Protein AF-A0A947BZF2-F1 (afdb_monomer)

pLDDT: mean 77.47, std 19.03, range [37.84, 98.25]

Foldseek 3Di:
DDDDDDDDDDDDDDPDDDPPPPPPDDPDPPPDPDPPPPDPPDDPPDDDDPDPVPPDPDDDQDADDALVRVQVLLCVQQVDGCSVLSVVQDDHQDQDPNDSGPRVRRDDDPSNVVSVVVVVVVSVVPGPPQVSLCVQQVDRDPDPVSVVSNCQRCVVVSPVDRDDDD

Mean predicted aligned error: 15.21 Å

Structure (mmCIF, N/CA/C/O backbone):
data_AF-A0A947BZF2-F1
#
_entry.id   AF-A0A947BZF2-F1
#
loop_
_atom_site.group_PDB
_atom_site.id
_atom_site.type_symbol
_atom_site.label_atom_id
_atom_site.label_alt_id
_atom_site.label_comp_id
_atom_site.label_asym_id
_atom_site.label_entity_id
_atom_site.label_seq_id
_atom_site.pdbx_PDB_ins_code
_atom_site.Cartn_x
_atom_site.Cartn_y
_atom_site.Cartn_z
_atom_site.occupancy
_atom_site.B_iso_or_equiv
_atom_site.auth_seq_id
_atom_site.auth_comp_id
_atom_site.auth_asym_id
_atom_site.auth_atom_id
_atom_site.pdbx_PDB_model_num
ATOM 1 N N . MET A 1 1 ? 7.090 80.030 -19.854 1.00 37.84 1 MET A N 1
ATOM 2 C CA . MET A 1 1 ? 7.698 80.958 -18.878 1.00 37.84 1 MET A CA 1
ATOM 3 C C . MET A 1 1 ? 7.157 80.560 -17.510 1.00 37.84 1 MET A C 1
ATOM 5 O O . MET A 1 1 ? 5.943 80.552 -17.375 1.00 37.84 1 MET A O 1
ATOM 9 N N . LEU A 1 2 ? 8.058 80.212 -16.578 1.00 39.78 2 LEU A N 1
ATOM 10 C CA . LEU A 1 2 ? 7.864 79.978 -15.130 1.00 39.78 2 LEU A CA 1
ATOM 11 C C . LEU A 1 2 ? 7.363 78.584 -14.663 1.00 39.78 2 LEU A C 1
ATOM 13 O O . LEU A 1 2 ? 6.172 78.356 -14.491 1.00 39.78 2 LEU A O 1
ATOM 17 N N . GLU A 1 3 ? 8.314 77.692 -14.349 1.00 44.34 3 GLU A N 1
ATOM 18 C CA . GLU A 1 3 ? 8.317 76.929 -13.073 1.00 44.34 3 GLU A CA 1
ATOM 19 C C . GLU A 1 3 ? 8.616 77.920 -11.899 1.00 44.34 3 GLU A C 1
ATOM 21 O O . GLU A 1 3 ? 8.875 79.088 -12.220 1.00 44.34 3 GLU A O 1
ATOM 26 N N . PRO A 1 4 ? 8.709 77.578 -10.580 1.00 60.75 4 PRO A N 1
ATOM 27 C CA . PRO A 1 4 ? 8.728 76.270 -9.882 1.00 60.75 4 PRO A CA 1
ATOM 28 C C . PRO A 1 4 ? 8.025 76.268 -8.478 1.00 60.75 4 PRO A C 1
ATOM 30 O O . PRO A 1 4 ? 7.297 77.196 -8.132 1.00 60.75 4 PRO A O 1
ATOM 33 N N . ARG A 1 5 ? 8.411 75.295 -7.617 1.00 46.69 5 ARG A N 1
ATOM 34 C CA . ARG A 1 5 ? 8.265 75.168 -6.131 1.00 46.69 5 ARG A CA 1
ATOM 35 C C . ARG A 1 5 ? 7.015 74.370 -5.709 1.00 46.69 5 ARG A C 1
ATOM 37 O O . ARG A 1 5 ? 5.946 74.606 -6.233 1.00 46.69 5 ARG A O 1
ATOM 44 N N . TYR A 1 6 ? 7.025 73.419 -4.771 1.00 55.72 6 TYR A N 1
ATOM 45 C CA . TYR A 1 6 ? 7.808 73.217 -3.544 1.00 55.72 6 TYR A CA 1
ATOM 46 C C . TYR A 1 6 ? 7.486 71.779 -3.042 1.00 55.72 6 TYR A C 1
ATOM 48 O O . TYR A 1 6 ? 6.326 71.396 -3.030 1.00 55.72 6 TYR A O 1
ATOM 56 N N . ARG A 1 7 ? 8.473 70.894 -2.855 1.00 41.34 7 ARG A N 1
ATOM 57 C CA . ARG A 1 7 ? 9.038 70.462 -1.554 1.00 41.34 7 ARG A CA 1
ATOM 58 C C . ARG A 1 7 ? 8.109 69.593 -0.667 1.00 41.34 7 ARG A C 1
ATOM 60 O O . ARG A 1 7 ? 7.085 70.051 -0.190 1.00 41.34 7 ARG A O 1
ATOM 67 N N . GLN A 1 8 ? 8.636 68.406 -0.339 1.00 49.81 8 GLN A N 1
ATOM 68 C CA . GLN A 1 8 ? 8.437 67.627 0.897 1.00 49.81 8 GLN A CA 1
ATOM 69 C C . GLN A 1 8 ? 7.051 67.041 1.207 1.00 49.81 8 GLN A C 1
ATOM 71 O O . GLN A 1 8 ? 6.258 67.656 1.906 1.00 49.81 8 GLN A O 1
ATOM 76 N N . ILE A 1 9 ? 6.883 65.750 0.900 1.00 56.34 9 ILE A N 1
ATOM 77 C CA . ILE A 1 9 ? 6.277 64.798 1.842 1.00 56.34 9 ILE A CA 1
ATOM 78 C C . ILE A 1 9 ? 7.160 63.549 1.836 1.00 56.34 9 ILE A C 1
ATOM 80 O O . ILE A 1 9 ? 7.185 62.787 0.874 1.00 56.34 9 ILE A O 1
ATOM 84 N N . GLY A 1 10 ? 7.954 63.393 2.894 1.00 41.97 10 GLY A N 1
ATOM 85 C CA . GLY A 1 10 ? 8.583 62.123 3.216 1.00 41.97 10 GLY A CA 1
ATOM 86 C C . GLY A 1 10 ? 7.558 61.227 3.897 1.00 41.97 10 GLY A C 1
ATOM 87 O O . GLY A 1 10 ? 6.885 61.666 4.824 1.00 41.97 10 GLY A O 1
ATOM 88 N N . ALA A 1 11 ? 7.459 59.980 3.456 1.00 45.34 11 ALA A N 1
ATOM 89 C CA . ALA A 1 11 ? 6.808 58.921 4.211 1.00 45.34 11 ALA A CA 1
ATOM 90 C C . ALA A 1 11 ? 7.378 57.575 3.750 1.00 45.34 11 ALA A C 1
ATOM 92 O O . ALA A 1 11 ? 6.963 57.023 2.742 1.00 45.34 11 ALA A O 1
ATOM 93 N N . TRP A 1 12 ? 8.407 57.114 4.462 1.00 43.12 12 TRP A N 1
ATOM 94 C CA . TRP A 1 12 ? 8.499 55.749 4.979 1.00 43.12 12 TRP A CA 1
ATOM 95 C C . TRP A 1 12 ? 7.776 54.648 4.182 1.00 43.12 12 TRP A C 1
ATOM 97 O O . TRP A 1 12 ? 6.737 54.160 4.613 1.00 43.12 12 TRP A O 1
ATOM 107 N N . ILE A 1 13 ? 8.351 54.194 3.066 1.00 53.00 13 ILE A N 1
ATOM 108 C CA . ILE A 1 13 ? 7.999 52.895 2.465 1.00 53.00 13 ILE A CA 1
ATOM 109 C C . ILE A 1 13 ? 9.285 52.208 2.003 1.00 53.00 13 ILE A C 1
ATOM 111 O O . ILE A 1 13 ? 9.565 52.118 0.815 1.00 53.00 13 ILE A O 1
ATOM 115 N N . SER A 1 14 ? 10.086 51.736 2.958 1.00 50.41 14 SER A N 1
ATOM 116 C CA . SER A 1 14 ? 11.191 50.807 2.682 1.00 50.41 14 SER A CA 1
ATOM 117 C C . SER A 1 14 ? 11.396 49.866 3.867 1.00 50.41 14 SER A C 1
ATOM 119 O O . SER A 1 14 ? 12.445 49.882 4.498 1.00 50.41 14 SER A O 1
ATOM 121 N N . ALA A 1 15 ? 10.373 49.084 4.218 1.00 52.94 15 ALA A N 1
ATOM 122 C CA . ALA A 1 15 ? 10.514 47.969 5.158 1.00 52.94 15 ALA A CA 1
ATOM 123 C C . ALA A 1 15 ? 9.341 46.984 5.029 1.00 52.94 15 ALA A C 1
ATOM 125 O O . ALA A 1 15 ? 8.610 46.744 5.980 1.00 52.94 15 ALA A O 1
ATOM 126 N N . PHE A 1 16 ? 9.143 46.415 3.843 1.00 48.53 16 PHE A N 1
ATOM 127 C CA . PHE A 1 16 ? 8.432 45.141 3.712 1.00 48.53 16 PHE A CA 1
ATOM 128 C C . PHE A 1 16 ? 9.304 44.223 2.860 1.00 48.53 16 PHE A C 1
ATOM 130 O O . PHE A 1 16 ? 9.078 44.003 1.673 1.00 48.53 16 PHE A O 1
ATOM 137 N N . GLY A 1 17 ? 10.395 43.776 3.487 1.00 44.78 17 GLY A N 1
ATOM 138 C CA . GLY A 1 17 ? 11.200 42.672 2.991 1.00 44.78 17 GLY A CA 1
ATOM 139 C C . GLY A 1 17 ? 10.338 41.420 3.011 1.00 44.78 17 GLY A C 1
ATOM 140 O O . GLY A 1 17 ? 9.971 40.919 4.070 1.00 44.78 17 GLY A O 1
ATOM 141 N N . VAL A 1 18 ? 9.973 40.973 1.819 1.00 55.03 18 VAL A N 1
ATOM 142 C CA . VAL A 1 18 ? 9.272 39.725 1.550 1.00 55.03 18 VAL A CA 1
ATOM 143 C C . VAL A 1 18 ? 10.138 38.568 2.060 1.00 55.03 18 VAL A C 1
ATOM 145 O O . VAL A 1 18 ? 11.152 38.235 1.452 1.00 55.03 18 VAL A O 1
ATOM 148 N N . ILE A 1 19 ? 9.755 37.958 3.184 1.00 57.94 19 ILE A N 1
ATOM 149 C CA . ILE A 1 19 ? 10.318 36.678 3.626 1.00 57.94 19 ILE A CA 1
ATOM 150 C C . ILE A 1 19 ? 9.572 35.583 2.860 1.00 57.94 19 ILE A C 1
ATOM 152 O O . ILE A 1 19 ? 8.556 35.059 3.310 1.00 57.94 19 ILE A O 1
ATOM 156 N N . LEU A 1 20 ? 10.074 35.259 1.669 1.00 50.94 20 LEU A N 1
ATOM 157 C CA . LEU A 1 20 ? 9.798 33.987 1.006 1.00 50.94 20 LEU A CA 1
ATOM 158 C C . LEU A 1 20 ? 10.614 32.911 1.727 1.00 50.94 20 LEU A C 1
ATOM 160 O O . LEU A 1 20 ? 11.710 32.556 1.305 1.00 50.94 20 LEU A O 1
ATOM 164 N N . ALA A 1 21 ? 10.083 32.393 2.833 1.00 53.16 21 ALA A N 1
ATOM 165 C CA . ALA A 1 21 ? 10.501 31.095 3.345 1.00 53.16 21 ALA A CA 1
ATOM 166 C C . ALA A 1 21 ? 9.869 30.019 2.450 1.00 53.16 21 ALA A C 1
ATOM 168 O O . ALA A 1 21 ? 8.877 29.384 2.795 1.00 53.16 21 ALA A O 1
ATOM 169 N N . SER A 1 22 ? 10.402 29.874 1.238 1.00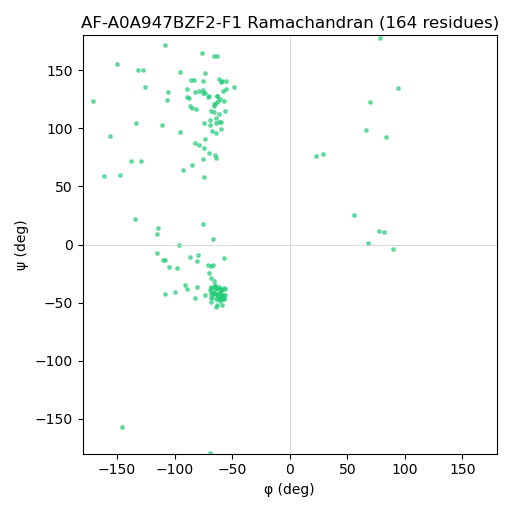 46.00 22 SER A N 1
ATOM 170 C CA . SER A 1 22 ? 10.151 28.707 0.405 1.00 46.00 22 SER A CA 1
ATOM 171 C C . SER A 1 22 ? 10.772 27.498 1.097 1.00 46.00 22 SER A C 1
ATOM 173 O O . SER A 1 22 ? 11.983 27.474 1.317 1.00 46.00 22 SER A O 1
ATOM 175 N N . CYS A 1 23 ? 9.963 26.489 1.416 1.00 55.72 23 CYS A N 1
ATOM 176 C CA . CYS A 1 23 ? 10.447 25.151 1.737 1.00 55.72 23 CYS A CA 1
ATOM 177 C C . CYS A 1 23 ? 11.107 24.549 0.487 1.00 55.72 23 CYS A C 1
ATOM 179 O O . CYS A 1 23 ? 10.512 23.737 -0.215 1.00 55.72 23 CYS A O 1
ATOM 181 N N . THR A 1 24 ? 12.330 24.965 0.166 1.00 58.38 24 THR A N 1
ATOM 182 C CA . THR A 1 24 ? 13.185 24.247 -0.776 1.00 58.38 24 THR A CA 1
ATOM 183 C C . THR A 1 24 ? 13.789 23.071 -0.019 1.00 58.38 24 THR A C 1
ATOM 185 O O . THR A 1 24 ? 14.864 23.179 0.568 1.00 58.38 24 THR A O 1
ATOM 188 N N . GLY A 1 25 ? 13.064 21.955 0.030 1.00 47.81 25 GLY A N 1
ATOM 189 C CA . GLY A 1 25 ? 13.655 20.676 0.405 1.00 47.81 25 GLY A CA 1
ATOM 190 C C . GLY A 1 25 ? 14.602 20.241 -0.710 1.00 47.81 25 GLY A C 1
ATOM 191 O O . GLY A 1 25 ? 14.152 19.890 -1.795 1.00 47.81 25 GLY A O 1
ATOM 192 N N . SER A 1 26 ? 15.908 20.313 -0.466 1.00 44.88 26 SER A N 1
ATOM 193 C CA . SER A 1 26 ? 16.913 19.710 -1.340 1.00 44.88 26 SER A CA 1
ATOM 194 C C . SER A 1 26 ? 17.008 18.224 -1.005 1.00 44.88 26 SER A C 1
ATOM 196 O O . SER A 1 26 ? 17.412 17.880 0.105 1.00 44.88 26 SER A O 1
ATOM 198 N N . ILE A 1 27 ? 16.673 17.339 -1.947 1.00 46.81 27 ILE A N 1
ATOM 199 C CA . ILE A 1 27 ? 17.115 15.938 -1.906 1.00 46.81 27 ILE A CA 1
ATOM 200 C C . ILE A 1 27 ? 18.506 15.914 -2.544 1.00 46.81 27 ILE A C 1
ATOM 202 O O . ILE A 1 27 ? 18.692 15.460 -3.666 1.00 46.81 27 ILE A O 1
ATOM 206 N N . SER A 1 28 ? 19.488 16.504 -1.869 1.00 41.75 28 SER A N 1
ATOM 207 C CA . SER A 1 28 ? 20.887 16.258 -2.203 1.00 41.75 28 SER A CA 1
ATOM 208 C C . SER A 1 28 ? 21.356 15.154 -1.272 1.00 41.75 28 SER A C 1
ATOM 210 O O . SER A 1 28 ? 21.698 15.423 -0.119 1.00 41.75 28 SER A O 1
ATOM 212 N N . GLY A 1 29 ? 21.331 13.911 -1.754 1.00 45.25 29 GLY A N 1
ATOM 213 C CA . GLY A 1 29 ? 22.176 12.877 -1.176 1.00 45.25 29 GLY A CA 1
ATOM 214 C C . GLY A 1 29 ? 23.604 13.399 -1.250 1.00 45.25 29 GLY A C 1
ATOM 215 O O . GLY A 1 29 ? 24.103 13.688 -2.334 1.00 45.25 29 GLY A O 1
ATOM 216 N N . SER A 1 30 ? 24.230 13.640 -0.102 1.00 47.28 30 SER A N 1
ATOM 217 C CA . SER A 1 30 ? 25.651 13.941 -0.079 1.00 47.28 30 SER A CA 1
ATOM 218 C C . SER A 1 30 ? 26.367 12.694 -0.580 1.00 47.28 30 SER A C 1
ATOM 220 O O . SER A 1 30 ? 26.470 11.712 0.156 1.00 47.28 30 SER A O 1
ATOM 222 N N . GLU A 1 31 ? 26.841 12.731 -1.822 1.00 50.78 31 GLU A N 1
ATOM 223 C CA . GLU A 1 31 ? 27.876 11.834 -2.329 1.00 50.78 31 GLU A CA 1
ATOM 224 C C . GLU A 1 31 ? 29.155 12.137 -1.538 1.00 50.78 31 GLU A C 1
ATOM 226 O O . GLU A 1 31 ? 30.069 12.828 -1.987 1.00 50.78 31 GLU A O 1
ATOM 231 N N . GLY A 1 32 ? 29.189 11.695 -0.281 1.00 46.19 32 GLY A N 1
ATOM 232 C CA . GLY A 1 32 ? 30.445 11.534 0.420 1.00 46.19 32 GLY A CA 1
ATOM 233 C C . GLY A 1 32 ? 31.272 10.526 -0.377 1.00 46.19 32 GLY A C 1
ATOM 234 O O . GLY A 1 32 ? 30.701 9.556 -0.885 1.00 46.19 32 GLY A O 1
ATOM 235 N N . PRO A 1 33 ? 32.589 10.726 -0.525 1.00 39.97 33 PRO A N 1
ATOM 236 C CA . PRO A 1 33 ? 33.432 9.715 -1.130 1.00 39.97 33 PRO A CA 1
ATOM 237 C C . PRO A 1 33 ? 33.336 8.480 -0.237 1.00 39.97 33 PRO A C 1
ATOM 239 O O . PRO A 1 33 ? 33.872 8.476 0.868 1.00 39.97 33 PRO A O 1
ATOM 242 N N . VAL A 1 34 ? 32.606 7.458 -0.681 1.00 50.00 34 VAL A N 1
ATOM 243 C CA . VAL A 1 34 ? 32.741 6.124 -0.109 1.00 50.00 34 VAL A CA 1
ATOM 244 C C . VAL A 1 34 ? 34.147 5.666 -0.479 1.00 50.00 34 VAL A C 1
ATOM 246 O O . VAL A 1 34 ? 34.433 5.526 -1.672 1.00 50.00 34 VAL A O 1
ATOM 249 N N . PRO A 1 35 ? 35.060 5.481 0.491 1.00 45.47 35 PRO A N 1
ATOM 250 C CA . PRO A 1 35 ? 36.281 4.756 0.217 1.00 45.47 35 PRO A CA 1
ATOM 251 C C . PRO A 1 35 ? 35.815 3.363 -0.195 1.00 45.47 35 PRO A C 1
ATOM 253 O O . PRO A 1 35 ? 35.198 2.648 0.597 1.00 45.47 35 PRO A O 1
ATOM 256 N N . TYR A 1 36 ? 36.025 3.010 -1.459 1.00 51.25 36 TYR A N 1
ATOM 257 C CA . TYR A 1 36 ? 35.991 1.616 -1.870 1.00 51.25 36 TYR A CA 1
ATOM 258 C C . TYR A 1 36 ? 37.247 1.003 -1.245 1.00 51.25 36 TYR A C 1
ATOM 260 O O . TYR A 1 36 ? 38.295 0.959 -1.879 1.00 51.25 36 TYR A O 1
ATOM 268 N N . ASP A 1 37 ? 37.179 0.698 0.054 1.00 50.97 37 ASP A N 1
ATOM 269 C CA . ASP A 1 37 ? 38.260 -0.002 0.731 1.00 50.97 37 ASP A CA 1
ATOM 270 C C . ASP A 1 37 ? 38.378 -1.379 0.083 1.00 50.97 37 ASP A C 1
ATOM 272 O O . ASP A 1 37 ? 37.393 -2.102 -0.107 1.00 50.97 37 ASP A O 1
ATOM 276 N N . ASP A 1 38 ? 39.610 -1.665 -0.312 1.00 52.53 38 ASP A N 1
ATOM 277 C CA . ASP A 1 38 ? 40.045 -2.837 -1.040 1.00 52.53 38 ASP A CA 1
ATOM 278 C C . ASP A 1 38 ? 39.518 -4.141 -0.415 1.00 52.53 38 ASP A C 1
ATOM 280 O O . ASP A 1 38 ? 39.546 -4.335 0.799 1.00 52.53 38 ASP A O 1
ATOM 284 N N . GLU A 1 39 ? 39.030 -5.026 -1.287 1.00 56.94 39 GLU A N 1
ATOM 285 C CA . GLU A 1 39 ? 38.889 -6.479 -1.122 1.00 56.94 39 GLU A CA 1
ATOM 286 C C . GLU A 1 39 ? 38.822 -6.996 0.330 1.00 56.94 39 GLU A C 1
ATOM 288 O O . GLU A 1 39 ? 39.758 -7.609 0.846 1.00 56.94 39 GLU A O 1
ATOM 293 N N . VAL A 1 40 ? 37.671 -6.834 0.995 1.00 60.69 40 VAL A N 1
ATOM 294 C CA . VAL A 1 40 ? 37.380 -7.644 2.186 1.00 60.69 40 VAL A CA 1
ATOM 295 C C . VAL A 1 40 ? 37.209 -9.089 1.721 1.00 60.69 40 VAL A C 1
ATOM 297 O O . VAL A 1 40 ? 36.147 -9.479 1.235 1.00 60.69 40 VAL A O 1
ATOM 300 N N . GLU A 1 41 ? 38.271 -9.883 1.841 1.00 64.12 41 GLU A N 1
ATOM 301 C CA . GLU A 1 41 ? 38.266 -11.309 1.523 1.00 64.12 41 GLU A CA 1
ATOM 302 C C . GLU A 1 41 ? 37.299 -12.033 2.481 1.00 64.12 41 GLU A C 1
ATOM 304 O O . GLU A 1 41 ? 37.614 -12.342 3.634 1.00 64.12 41 GLU A O 1
ATOM 309 N N . LEU A 1 42 ? 36.062 -12.248 2.027 1.00 66.44 42 LEU A N 1
ATOM 310 C CA . LEU A 1 42 ? 35.029 -12.937 2.795 1.00 66.44 42 LEU A CA 1
ATOM 311 C C . LEU A 1 42 ? 35.397 -14.420 2.917 1.00 66.44 42 LEU A C 1
ATOM 313 O O . LEU A 1 42 ? 35.219 -15.194 1.977 1.00 66.44 42 LEU A O 1
ATOM 317 N N . GLN A 1 43 ? 35.898 -14.836 4.082 1.00 70.69 43 GLN A N 1
ATOM 318 C CA . GLN A 1 43 ? 36.194 -16.247 4.331 1.00 70.69 43 GLN A CA 1
ATOM 319 C C . GLN A 1 43 ? 34.894 -17.064 4.474 1.00 70.69 43 GLN A C 1
ATOM 321 O O . GLN A 1 43 ? 34.051 -16.729 5.313 1.00 70.69 43 GLN A O 1
ATOM 326 N N . PRO A 1 44 ? 34.715 -18.163 3.714 1.00 73.19 44 PRO A N 1
ATOM 327 C CA . PRO A 1 44 ? 33.551 -19.033 3.857 1.00 73.19 44 PRO A CA 1
ATOM 328 C C . PRO A 1 44 ? 33.417 -19.571 5.289 1.00 73.19 44 PRO A C 1
ATOM 330 O O . PRO A 1 44 ? 34.331 -20.200 5.814 1.00 73.19 44 PRO A O 1
ATOM 333 N N . GLY A 1 45 ? 32.264 -19.334 5.921 1.00 74.00 45 GLY A N 1
ATOM 334 C CA . GLY A 1 45 ? 31.982 -19.763 7.297 1.00 74.00 45 GLY A CA 1
ATOM 335 C C . GLY A 1 45 ? 32.379 -18.763 8.389 1.00 74.00 45 GLY A C 1
ATOM 336 O O . GLY A 1 45 ? 32.065 -19.004 9.554 1.00 74.00 45 GLY A O 1
ATOM 337 N N . ALA A 1 46 ? 33.012 -17.639 8.041 1.00 77.25 46 ALA A N 1
ATOM 338 C CA . ALA A 1 46 ? 33.213 -16.539 8.976 1.00 77.25 46 ALA A CA 1
ATOM 339 C C . ALA A 1 46 ? 31.908 -15.748 9.182 1.00 77.25 46 ALA A C 1
ATOM 341 O O . ALA A 1 46 ? 31.148 -15.503 8.244 1.00 77.25 46 ALA A O 1
ATOM 342 N N . GLU A 1 47 ? 31.651 -15.337 10.423 1.00 69.00 47 GLU A N 1
ATOM 343 C CA . GLU A 1 47 ? 30.535 -14.452 10.760 1.00 69.00 47 GLU A CA 1
ATOM 344 C C . GLU A 1 47 ? 30.758 -13.074 10.120 1.00 69.00 47 GLU A C 1
ATOM 346 O O . GLU A 1 47 ? 31.736 -12.387 10.427 1.00 69.00 47 GLU A O 1
ATOM 351 N N . PHE A 1 48 ? 29.842 -12.653 9.244 1.00 68.81 48 PHE A N 1
ATOM 352 C CA . PHE A 1 48 ? 29.859 -11.301 8.699 1.00 68.81 48 PHE A CA 1
ATOM 353 C C . PHE A 1 48 ? 29.375 -10.323 9.771 1.00 68.81 48 PHE A C 1
ATOM 355 O O . PHE A 1 48 ? 28.185 -10.249 10.079 1.00 68.81 48 PHE A O 1
ATOM 362 N N . LYS A 1 49 ? 30.308 -9.573 10.359 1.00 69.38 49 LYS A N 1
ATOM 363 C CA . LYS A 1 49 ? 29.977 -8.507 11.303 1.00 69.38 49 LYS A CA 1
ATOM 364 C C . LYS A 1 49 ? 29.704 -7.231 10.524 1.00 69.38 49 LYS A C 1
ATOM 366 O O . LYS A 1 49 ? 30.598 -6.720 9.854 1.00 69.38 49 LYS A O 1
ATOM 371 N N . CYS A 1 50 ? 28.486 -6.701 10.639 1.00 68.06 50 CYS A N 1
ATOM 372 C CA . CYS A 1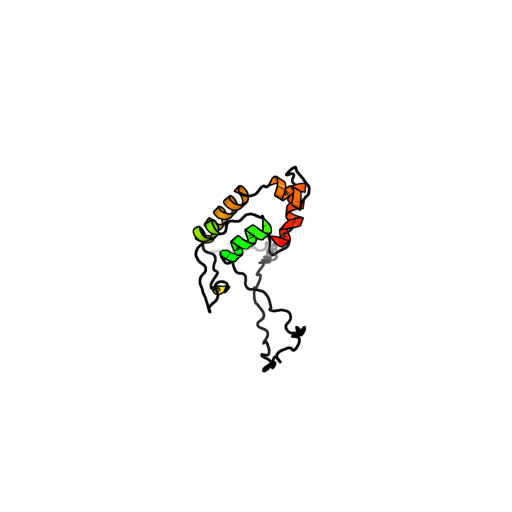 50 ? 28.180 -5.355 10.168 1.00 68.06 50 CYS A CA 1
ATOM 373 C C . CYS A 1 50 ? 29.084 -4.371 10.920 1.00 68.06 50 CYS A C 1
ATOM 375 O O . CYS A 1 50 ? 28.826 -4.036 12.077 1.00 68.06 50 CYS A O 1
ATOM 377 N N . ASN A 1 51 ? 30.172 -3.935 10.289 1.00 65.31 51 ASN A N 1
ATOM 378 C CA . ASN A 1 51 ? 30.998 -2.873 10.838 1.00 65.31 51 ASN A CA 1
ATOM 379 C C . ASN A 1 51 ? 30.134 -1.609 10.896 1.00 65.31 51 ASN A C 1
ATOM 381 O O . ASN A 1 51 ? 29.537 -1.218 9.894 1.00 65.31 51 ASN A O 1
ATOM 385 N N . ALA A 1 52 ? 30.066 -0.966 12.063 1.00 58.00 52 ALA A N 1
ATOM 386 C CA . ALA A 1 52 ? 29.205 0.194 12.315 1.00 58.00 52 ALA A CA 1
ATOM 387 C C . ALA A 1 52 ? 29.445 1.387 11.359 1.00 58.00 52 ALA A C 1
ATOM 389 O O . ALA A 1 52 ? 28.626 2.298 11.317 1.00 58.00 52 ALA A O 1
ATOM 390 N N . GLY A 1 53 ? 30.533 1.374 10.577 1.00 57.25 53 GLY A N 1
ATOM 391 C CA . GLY A 1 53 ? 30.823 2.354 9.524 1.00 57.25 53 GLY A CA 1
ATOM 392 C C . GLY A 1 53 ? 30.100 2.128 8.186 1.00 57.25 53 GLY A C 1
ATOM 393 O O . GLY A 1 53 ? 30.055 3.049 7.385 1.00 57.25 53 GLY A O 1
ATOM 394 N N . PHE A 1 54 ? 29.507 0.950 7.954 1.00 56.50 54 PHE A N 1
ATOM 395 C CA . PHE A 1 54 ? 28.758 0.604 6.729 1.00 56.50 54 PHE A CA 1
ATOM 396 C C . PHE A 1 54 ? 27.263 0.352 6.995 1.00 56.50 54 PHE A C 1
ATOM 398 O O . PHE A 1 54 ? 26.545 -0.154 6.135 1.00 56.50 54 PHE A O 1
ATOM 405 N N . ALA A 1 55 ? 26.790 0.639 8.211 1.00 62.38 55 ALA A N 1
ATOM 406 C CA . ALA A 1 55 ? 25.466 0.224 8.673 1.00 62.38 55 ALA A CA 1
ATOM 407 C C . ALA A 1 55 ? 24.313 1.105 8.166 1.00 62.38 55 ALA A C 1
ATOM 409 O O . ALA A 1 55 ? 23.153 0.735 8.348 1.00 62.38 55 ALA A O 1
ATOM 410 N N . ASP A 1 56 ? 24.615 2.237 7.533 1.00 67.06 56 ASP A N 1
ATOM 411 C CA . ASP A 1 56 ? 23.608 3.070 6.891 1.00 67.06 56 ASP A CA 1
ATOM 412 C C . ASP A 1 56 ? 23.801 3.008 5.368 1.00 67.06 56 ASP A C 1
ATOM 414 O O . ASP A 1 56 ? 24.725 3.639 4.852 1.00 67.06 56 ASP A O 1
ATOM 418 N N . PRO A 1 57 ? 22.967 2.248 4.627 1.00 68.44 57 PRO A N 1
ATOM 419 C CA . PRO A 1 57 ? 23.011 2.210 3.162 1.00 68.44 57 PRO A CA 1
ATOM 420 C C . PRO A 1 57 ? 22.609 3.550 2.520 1.00 68.44 57 PRO A C 1
ATOM 422 O O . PRO A 1 57 ? 22.494 3.637 1.299 1.00 68.44 57 PRO A O 1
ATOM 425 N N . GLY A 1 58 ? 22.379 4.583 3.331 1.00 74.50 58 GLY A N 1
ATOM 426 C CA . GLY A 1 58 ? 21.895 5.874 2.909 1.00 74.50 58 GLY A CA 1
ATOM 427 C C . GLY A 1 58 ? 20.387 5.857 2.661 1.00 74.50 58 GLY A C 1
ATOM 428 O O . GLY A 1 58 ? 19.710 4.825 2.784 1.00 74.50 58 GLY A O 1
ATOM 429 N N . PRO A 1 59 ? 19.822 7.021 2.309 1.00 72.44 59 PRO A N 1
ATOM 430 C CA . PRO A 1 59 ? 18.414 7.135 1.974 1.00 72.44 59 PRO A CA 1
ATOM 431 C C . PRO A 1 59 ? 18.065 6.202 0.814 1.00 72.44 59 PRO A C 1
ATOM 433 O O . PRO A 1 59 ? 18.734 6.189 -0.217 1.00 72.44 59 PRO A O 1
ATOM 436 N N . ARG A 1 60 ? 16.982 5.434 0.954 1.00 72.50 60 ARG A N 1
ATOM 437 C CA . ARG A 1 60 ? 16.457 4.682 -0.187 1.00 72.50 60 ARG A CA 1
ATOM 438 C C . ARG A 1 60 ? 15.743 5.632 -1.131 1.00 72.50 60 ARG A C 1
ATOM 440 O O . ARG A 1 60 ? 14.843 6.354 -0.705 1.00 72.50 60 ARG A O 1
ATOM 447 N N . GLU A 1 61 ? 16.082 5.542 -2.411 1.00 78.25 61 GLU A N 1
ATOM 448 C CA . GLU A 1 61 ? 15.326 6.205 -3.466 1.00 78.25 61 GLU A CA 1
ATOM 449 C C . GLU A 1 61 ? 13.855 5.783 -3.412 1.00 78.25 61 GLU A C 1
ATOM 451 O O . GLU A 1 61 ? 13.520 4.596 -3.273 1.00 78.25 61 GLU A O 1
ATOM 456 N N . ALA A 1 62 ? 12.962 6.766 -3.503 1.00 78.69 62 ALA A N 1
ATOM 457 C CA . ALA A 1 62 ? 11.536 6.501 -3.521 1.00 78.69 62 ALA A CA 1
ATOM 458 C C . ALA A 1 62 ? 11.189 5.697 -4.782 1.00 78.69 62 ALA A C 1
ATOM 460 O O . ALA A 1 62 ? 11.430 6.134 -5.904 1.00 78.69 62 ALA A O 1
ATOM 461 N N . ARG A 1 63 ? 10.598 4.514 -4.592 1.00 86.62 63 ARG A N 1
ATOM 462 C CA . ARG A 1 63 ? 10.081 3.672 -5.677 1.00 86.62 63 ARG A CA 1
ATOM 463 C C . ARG A 1 63 ? 8.668 3.204 -5.376 1.00 86.62 63 ARG A C 1
ATOM 465 O O . ARG A 1 63 ? 8.330 2.959 -4.207 1.00 86.62 63 ARG A O 1
ATOM 472 N N . ARG A 1 64 ? 7.869 2.992 -6.428 1.00 90.94 64 ARG A N 1
ATOM 473 C CA . ARG A 1 64 ? 6.631 2.218 -6.285 1.00 90.94 64 ARG A CA 1
ATOM 474 C C . ARG A 1 64 ? 6.947 0.759 -5.946 1.00 90.94 64 ARG A C 1
ATOM 476 O O . ARG A 1 64 ? 8.075 0.282 -6.099 1.00 90.94 64 ARG A O 1
ATOM 483 N N . LEU A 1 65 ? 5.941 0.058 -5.443 1.00 92.62 65 LEU A N 1
ATOM 484 C CA . LEU A 1 65 ? 5.986 -1.395 -5.334 1.00 92.62 65 LEU A CA 1
ATOM 485 C C . LEU A 1 65 ? 5.826 -2.022 -6.724 1.00 92.62 65 LEU A C 1
ATOM 487 O O . LEU A 1 65 ? 5.127 -1.470 -7.579 1.00 92.62 65 LEU A O 1
ATOM 491 N N . THR A 1 66 ? 6.472 -3.168 -6.925 1.00 95.31 66 THR A N 1
ATOM 492 C CA . THR A 1 66 ? 6.135 -4.095 -8.018 1.00 95.31 66 THR A CA 1
ATOM 493 C C . THR A 1 66 ? 4.711 -4.615 -7.834 1.00 95.31 66 THR A C 1
ATOM 495 O O . THR A 1 66 ? 4.160 -4.545 -6.732 1.00 95.31 66 THR A O 1
ATOM 498 N N . VAL A 1 67 ? 4.111 -5.166 -8.888 1.00 96.69 67 VAL A N 1
ATOM 499 C CA . VAL A 1 67 ? 2.752 -5.729 -8.838 1.00 96.69 67 VAL A CA 1
ATOM 500 C C . VAL A 1 67 ? 2.651 -6.815 -7.761 1.00 96.69 67 VAL A C 1
ATOM 502 O O . VAL A 1 67 ? 1.760 -6.775 -6.912 1.00 96.69 67 VAL A O 1
ATOM 505 N N . ALA A 1 68 ? 3.627 -7.726 -7.723 1.00 96.69 68 ALA A N 1
ATOM 506 C CA . ALA A 1 68 ? 3.681 -8.796 -6.730 1.00 96.69 68 ALA A CA 1
ATOM 507 C C . ALA A 1 68 ? 3.873 -8.266 -5.298 1.00 96.69 68 ALA A C 1
ATOM 509 O O . ALA A 1 68 ? 3.211 -8.729 -4.366 1.00 96.69 68 ALA A O 1
ATOM 510 N N . GLU A 1 69 ? 4.752 -7.275 -5.102 1.00 95.50 69 GLU A N 1
ATOM 511 C CA . GLU A 1 69 ? 4.939 -6.650 -3.787 1.00 95.50 69 GLU A CA 1
ATOM 512 C C . GLU A 1 69 ? 3.679 -5.901 -3.331 1.00 95.50 69 GLU A C 1
ATOM 514 O O . GLU A 1 69 ? 3.364 -5.917 -2.141 1.00 95.50 69 GLU A O 1
ATOM 519 N N . TYR A 1 70 ? 2.956 -5.249 -4.246 1.00 95.56 70 TYR A N 1
ATOM 520 C CA . TYR A 1 70 ? 1.706 -4.554 -3.945 1.00 95.56 70 TYR A C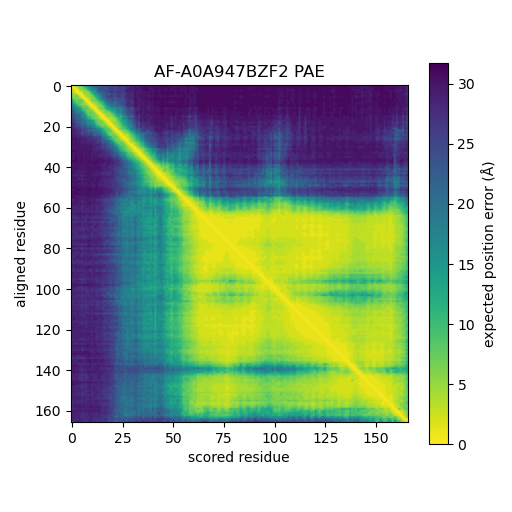A 1
ATOM 521 C C . TYR A 1 70 ? 0.628 -5.536 -3.474 1.00 95.56 70 TYR A C 1
ATOM 523 O O . TYR A 1 70 ? 0.113 -5.371 -2.368 1.00 95.56 70 TYR A O 1
ATOM 531 N N . ALA A 1 71 ? 0.354 -6.592 -4.248 1.00 97.50 71 ALA A N 1
ATOM 532 C CA . ALA A 1 71 ? -0.623 -7.616 -3.876 1.00 97.50 71 ALA A CA 1
ATOM 533 C C . ALA A 1 71 ? -0.271 -8.280 -2.533 1.00 97.50 71 ALA A C 1
ATOM 535 O O . ALA A 1 71 ? -1.110 -8.369 -1.637 1.00 97.50 71 ALA A O 1
ATOM 536 N N . SER A 1 72 ? 1.005 -8.633 -2.340 1.00 97.38 72 SER A N 1
ATOM 537 C CA . SER A 1 72 ? 1.495 -9.197 -1.073 1.00 97.38 72 SER A CA 1
ATOM 538 C C . SER A 1 72 ? 1.328 -8.225 0.097 1.00 97.38 72 SER A C 1
ATOM 540 O O . SER A 1 72 ? 1.013 -8.637 1.211 1.00 97.38 72 SER A O 1
ATOM 542 N N . SER A 1 73 ? 1.520 -6.924 -0.136 1.00 94.94 73 SER A N 1
ATOM 543 C CA . SER A 1 73 ? 1.324 -5.895 0.891 1.00 94.94 73 SER A CA 1
ATOM 544 C C . SER A 1 73 ? -0.147 -5.766 1.274 1.00 94.94 73 SER A C 1
ATOM 546 O O . SER A 1 73 ? -0.452 -5.666 2.462 1.00 94.94 73 SER A O 1
ATOM 548 N N . VAL A 1 74 ? -1.065 -5.816 0.304 1.00 95.88 74 VAL A N 1
ATOM 549 C CA . VAL A 1 74 ? -2.513 -5.813 0.564 1.00 95.88 74 VAL A CA 1
ATOM 550 C C . VAL A 1 74 ? -2.914 -7.045 1.371 1.00 95.88 74 VAL A C 1
ATOM 552 O O . VAL A 1 74 ? -3.540 -6.903 2.420 1.00 95.88 74 VAL A O 1
ATOM 555 N N . GLN A 1 75 ? -2.453 -8.234 0.987 1.00 96.38 75 GLN A N 1
ATOM 556 C CA . GLN A 1 75 ? -2.720 -9.458 1.739 1.00 96.38 75 GLN A CA 1
ATOM 557 C C . GLN A 1 75 ? -2.143 -9.401 3.160 1.00 96.38 75 GLN A C 1
ATOM 559 O O . GLN A 1 75 ? -2.835 -9.708 4.127 1.00 96.38 75 GLN A O 1
ATOM 564 N N . ALA A 1 76 ? -0.903 -8.940 3.324 1.00 94.12 76 ALA A N 1
ATOM 565 C CA . ALA A 1 76 ? -0.249 -8.872 4.629 1.00 94.12 76 ALA A CA 1
ATOM 566 C C . ALA A 1 76 ? -0.843 -7.808 5.570 1.00 94.12 76 ALA A C 1
ATOM 568 O O . ALA A 1 76 ? -0.677 -7.906 6.790 1.00 94.12 76 ALA A O 1
ATOM 569 N N . THR A 1 77 ? -1.484 -6.769 5.029 1.00 92.81 77 THR A N 1
ATOM 570 C CA . THR A 1 77 ? -2.039 -5.657 5.820 1.00 92.81 77 THR A CA 1
ATOM 571 C C . THR A 1 77 ? -3.538 -5.787 6.045 1.00 92.81 77 THR A C 1
ATOM 573 O O . THR A 1 77 ? -3.992 -5.535 7.163 1.00 92.81 77 THR A O 1
ATOM 576 N N . LEU A 1 78 ? -4.288 -6.206 5.024 1.00 93.56 78 LEU A N 1
ATOM 577 C CA . LEU A 1 78 ? -5.748 -6.298 5.029 1.00 93.56 78 LEU A CA 1
ATOM 578 C C . LEU A 1 78 ? -6.264 -7.736 5.145 1.00 93.56 78 LEU A C 1
ATOM 580 O O . LEU A 1 78 ? -7.398 -7.930 5.566 1.00 93.56 78 LEU A O 1
ATOM 584 N N . GLY A 1 79 ? -5.443 -8.744 4.840 1.00 95.00 79 GLY A N 1
ATOM 585 C CA . GLY A 1 79 ? -5.874 -10.146 4.815 1.00 95.00 79 GLY A CA 1
ATOM 586 C C . GLY A 1 79 ? -6.674 -10.526 3.567 1.00 95.00 79 GLY A C 1
ATOM 587 O O . GLY A 1 79 ? -7.269 -11.597 3.541 1.00 95.00 79 GLY A O 1
ATOM 588 N N . VAL A 1 80 ? -6.692 -9.661 2.550 1.00 97.12 80 VAL A N 1
ATOM 589 C CA . VAL A 1 80 ? -7.407 -9.867 1.284 1.00 97.12 80 VAL A CA 1
ATOM 590 C C . VAL A 1 80 ? -6.400 -10.202 0.191 1.00 97.12 80 VAL A C 1
ATOM 592 O O . VAL A 1 80 ? -5.397 -9.505 0.046 1.00 97.12 80 VAL A O 1
ATOM 595 N N . ASP A 1 81 ? -6.666 -11.259 -0.572 1.00 97.50 81 ASP A N 1
ATOM 596 C CA . ASP A 1 81 ? -5.888 -11.591 -1.764 1.00 97.50 81 ASP A CA 1
ATOM 597 C C . ASP A 1 81 ? -6.491 -10.896 -2.990 1.00 97.50 81 ASP A C 1
ATOM 599 O O . ASP A 1 81 ? -7.694 -10.991 -3.221 1.00 97.50 81 ASP A O 1
ATOM 603 N N . ILE A 1 82 ? -5.651 -10.168 -3.724 1.00 98.00 82 ILE A N 1
ATOM 604 C CA . ILE A 1 82 ? -6.002 -9.445 -4.956 1.00 98.00 82 ILE A CA 1
ATOM 605 C C . ILE A 1 82 ? -4.950 -9.676 -6.052 1.00 98.00 82 ILE A C 1
ATOM 607 O O . ILE A 1 82 ? -4.733 -8.813 -6.905 1.00 98.00 82 ILE A O 1
ATOM 611 N N . ALA A 1 83 ? -4.172 -10.762 -5.960 1.00 98.00 83 ALA A N 1
ATOM 612 C CA . ALA A 1 83 ? -3.009 -10.969 -6.818 1.00 98.00 83 ALA A CA 1
ATOM 613 C C . ALA A 1 83 ? -3.377 -11.013 -8.308 1.00 98.00 83 ALA A C 1
ATOM 615 O O . ALA A 1 83 ? -2.716 -10.360 -9.119 1.00 98.00 83 ALA A O 1
ATOM 616 N N . ASP A 1 84 ? -4.451 -11.721 -8.653 1.00 98.19 84 ASP A N 1
ATOM 617 C CA . ASP A 1 84 ? -4.900 -11.874 -10.037 1.00 98.19 84 ASP A CA 1
ATOM 618 C C . ASP A 1 84 ? -5.433 -10.550 -10.600 1.00 98.19 84 ASP A C 1
ATOM 620 O O . ASP A 1 84 ? -5.100 -10.158 -11.721 1.00 98.19 84 ASP A O 1
ATOM 624 N N . GLU A 1 85 ? -6.206 -9.804 -9.810 1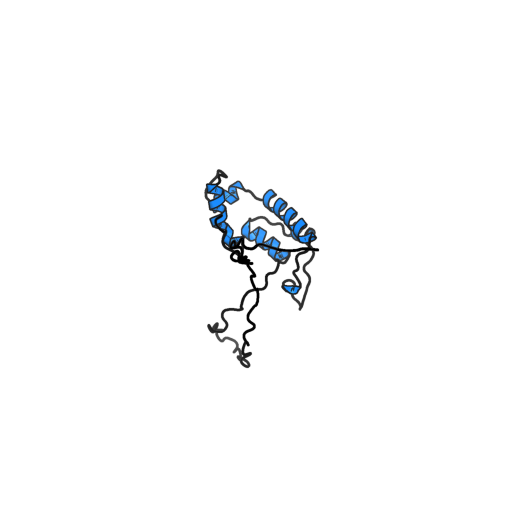.00 98.25 85 GLU A N 1
ATOM 625 C CA . GLU A 1 85 ? -6.745 -8.507 -10.212 1.00 98.25 85 GLU A CA 1
ATOM 626 C C . GLU A 1 85 ? -5.648 -7.451 -10.328 1.00 98.25 85 GLU A C 1
ATOM 628 O O . GLU A 1 85 ? -5.649 -6.664 -11.275 1.00 98.25 85 GLU A O 1
ATOM 633 N N . ALA A 1 86 ? -4.670 -7.458 -9.419 1.00 97.81 86 ALA A N 1
ATOM 634 C CA . ALA A 1 86 ? -3.503 -6.589 -9.505 1.00 97.81 86 ALA A CA 1
ATOM 635 C C . ALA A 1 86 ? -2.685 -6.884 -10.770 1.00 97.81 86 ALA A C 1
ATOM 637 O O . ALA A 1 86 ? -2.283 -5.952 -11.463 1.00 97.81 86 ALA A O 1
ATOM 638 N N . GLN A 1 87 ? -2.489 -8.164 -11.102 1.00 97.44 87 GLN A N 1
ATOM 639 C CA . GLN A 1 87 ? -1.780 -8.592 -12.308 1.00 97.44 87 GLN A CA 1
ATOM 640 C C . GLN A 1 87 ? -2.511 -8.207 -13.600 1.00 97.44 87 GLN A C 1
ATOM 642 O O . GLN A 1 87 ? -1.860 -7.952 -14.613 1.00 97.44 87 GLN A O 1
ATOM 647 N N . ALA A 1 88 ? -3.843 -8.164 -13.574 1.00 97.38 88 ALA A N 1
ATOM 648 C CA . ALA A 1 88 ? -4.659 -7.771 -14.716 1.00 97.38 88 ALA A CA 1
ATOM 649 C C . ALA A 1 88 ? -4.762 -6.246 -14.891 1.00 97.38 88 ALA A C 1
ATOM 651 O O . ALA A 1 88 ? -4.810 -5.766 -16.023 1.00 97.38 88 ALA A O 1
ATOM 652 N N . ALA A 1 89 ? -4.825 -5.490 -13.790 1.00 96.88 89 ALA A N 1
ATOM 653 C CA . ALA A 1 89 ? -5.086 -4.053 -13.817 1.00 96.88 89 ALA A CA 1
ATOM 654 C C . ALA A 1 89 ? -3.816 -3.195 -13.904 1.00 96.88 89 ALA A C 1
ATOM 656 O O . ALA A 1 89 ? -3.845 -2.125 -14.512 1.00 96.88 89 ALA A O 1
ATOM 657 N N . LEU A 1 90 ? -2.713 -3.618 -13.275 1.00 96.31 90 LEU A N 1
ATOM 658 C CA . LEU A 1 90 ? -1.491 -2.817 -13.233 1.00 96.31 90 LEU A CA 1
ATOM 659 C C . LEU A 1 90 ? -0.615 -3.052 -14.469 1.00 96.31 90 LEU A C 1
ATOM 661 O O . LEU A 1 90 ? -0.446 -4.196 -14.901 1.00 96.31 90 LEU A O 1
ATOM 665 N N . PRO A 1 91 ? 0.026 -1.995 -15.000 1.00 93.88 91 PRO A N 1
ATOM 666 C CA . PRO A 1 91 ? 1.074 -2.157 -15.997 1.00 93.88 91 PRO A CA 1
ATOM 667 C C . PRO A 1 91 ? 2.192 -3.080 -15.493 1.00 93.88 91 PRO A C 1
ATOM 669 O O . PRO A 1 91 ? 2.606 -3.006 -14.333 1.00 93.88 91 PRO A O 1
ATOM 672 N N . ALA A 1 92 ? 2.708 -3.931 -16.382 1.00 92.75 92 ALA A N 1
ATOM 673 C CA . ALA A 1 92 ? 3.770 -4.873 -16.047 1.00 92.75 92 ALA A CA 1
ATOM 674 C C . ALA A 1 92 ? 5.055 -4.157 -15.597 1.00 92.75 92 ALA A C 1
ATOM 676 O O . ALA A 1 92 ? 5.442 -3.123 -16.147 1.00 92.75 92 ALA A O 1
ATOM 677 N N . ASP A 1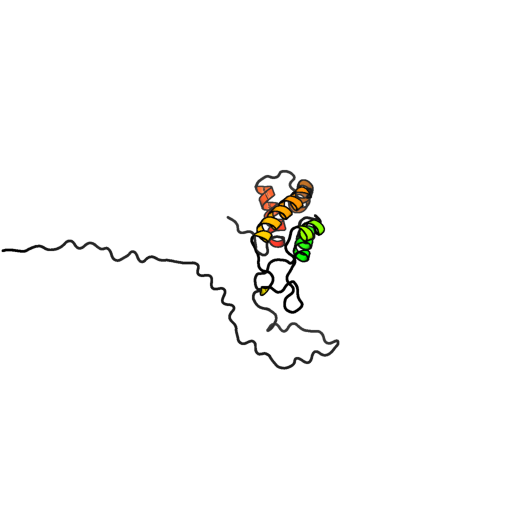 93 ? 5.747 -4.736 -14.616 1.00 93.12 93 ASP A N 1
ATOM 678 C CA . ASP A 1 93 ? 6.991 -4.168 -14.104 1.00 93.12 93 ASP A CA 1
ATOM 679 C C . ASP A 1 93 ? 8.126 -4.294 -15.128 1.00 93.12 93 ASP A C 1
ATOM 681 O O . ASP A 1 93 ? 8.434 -5.379 -15.632 1.00 93.12 93 ASP A O 1
ATOM 685 N N . VAL A 1 94 ? 8.780 -3.169 -15.419 1.00 90.81 94 VAL A N 1
ATOM 686 C CA . VAL A 1 94 ? 9.912 -3.123 -16.346 1.00 90.81 94 VAL A CA 1
ATOM 687 C C . VAL A 1 94 ? 11.136 -3.748 -15.686 1.00 90.81 94 VAL A C 1
ATOM 689 O O . VAL A 1 94 ? 11.516 -3.394 -14.570 1.00 90.81 94 VAL A O 1
ATOM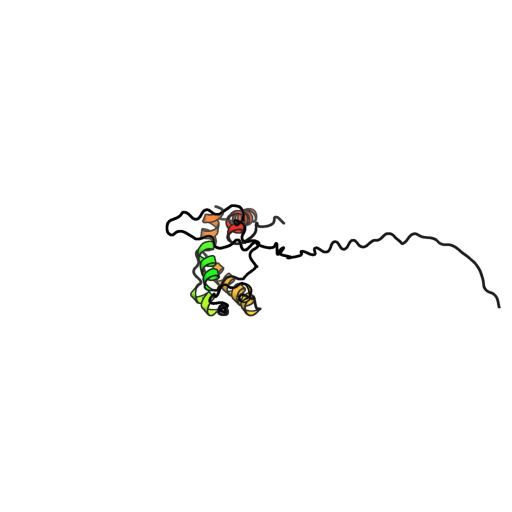 692 N N . ARG A 1 95 ? 11.789 -4.667 -16.400 1.00 90.88 95 ARG A N 1
ATOM 693 C CA . ARG A 1 95 ? 13.058 -5.250 -15.966 1.00 90.88 95 ARG A CA 1
ATOM 694 C C . ARG A 1 95 ? 14.216 -4.343 -16.386 1.00 90.88 95 ARG A C 1
ATOM 696 O O . ARG A 1 95 ? 14.450 -4.172 -17.578 1.00 90.88 95 ARG A O 1
ATOM 703 N N . ALA A 1 96 ? 14.960 -3.821 -15.418 1.00 89.56 96 ALA A N 1
ATOM 704 C CA . ALA A 1 96 ? 16.180 -3.041 -15.617 1.00 89.56 96 ALA A CA 1
ATOM 705 C C . ALA A 1 96 ? 17.323 -3.665 -14.812 1.00 89.56 96 ALA A C 1
ATOM 707 O O . ALA A 1 96 ? 17.124 -4.081 -13.672 1.00 89.56 96 ALA A O 1
ATOM 708 N N . ASP A 1 97 ? 18.500 -3.796 -15.425 1.00 86.50 97 ASP A N 1
ATOM 709 C CA . ASP A 1 97 ? 19.696 -4.399 -14.810 1.00 86.50 97 ASP A CA 1
ATOM 710 C C . ASP A 1 97 ? 19.482 -5.825 -14.269 1.00 86.50 97 ASP A C 1
ATOM 712 O O . ASP A 1 97 ? 20.161 -6.285 -13.358 1.00 86.50 97 ASP A O 1
ATOM 716 N N . GLY A 1 98 ? 18.512 -6.553 -14.834 1.00 89.88 98 GLY A N 1
ATOM 717 C CA . GLY A 1 98 ? 18.159 -7.898 -14.375 1.00 89.88 98 GLY A CA 1
ATOM 718 C C . GLY A 1 98 ? 17.233 -7.935 -13.154 1.00 89.88 98 GLY A C 1
ATOM 719 O O . GLY A 1 98 ? 16.981 -9.015 -12.621 1.00 89.88 98 GLY A O 1
ATOM 720 N N . PHE A 1 99 ? 16.656 -6.808 -12.748 1.00 90.50 99 PHE A N 1
ATOM 721 C CA . PHE A 1 99 ? 15.701 -6.727 -11.646 1.00 90.50 99 PHE A CA 1
ATOM 722 C C . PHE A 1 99 ? 14.419 -6.022 -12.090 1.00 90.50 99 PHE A C 1
ATOM 724 O O . PHE A 1 99 ? 14.432 -5.183 -12.981 1.00 90.50 99 PHE A O 1
ATOM 731 N N . THR A 1 100 ? 13.286 -6.381 -11.491 1.00 90.75 100 THR A N 1
ATOM 732 C CA . THR A 1 100 ? 11.991 -5.711 -11.728 1.00 90.75 100 THR A CA 1
ATOM 733 C C . THR A 1 100 ? 11.686 -4.646 -10.675 1.00 90.75 100 THR A C 1
ATOM 735 O O . THR A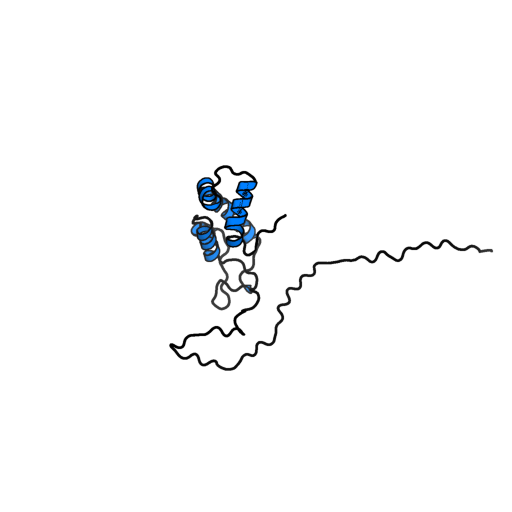 1 100 ? 10.647 -4.002 -10.737 1.00 90.75 100 THR A O 1
ATOM 738 N N . ASN A 1 101 ? 12.580 -4.453 -9.700 1.00 89.06 101 ASN A N 1
ATOM 739 C CA . ASN A 1 101 ? 12.407 -3.517 -8.590 1.00 89.06 101 ASN A CA 1
ATOM 740 C C . ASN A 1 101 ? 13.406 -2.348 -8.601 1.00 89.06 101 ASN A C 1
ATOM 742 O O . ASN A 1 101 ? 13.522 -1.635 -7.600 1.00 89.06 101 ASN A O 1
ATOM 746 N N . SER A 1 102 ? 14.105 -2.142 -9.719 1.00 88.81 102 SER A N 1
ATOM 747 C CA . SER A 1 102 ? 15.028 -1.022 -9.909 1.00 88.81 102 SER A CA 1
ATOM 748 C C . SER A 1 102 ? 14.263 0.301 -9.829 1.00 88.81 102 SER A C 1
ATOM 750 O O . SER A 1 102 ? 13.305 0.516 -10.573 1.00 88.81 102 SER A O 1
ATOM 752 N N . SER A 1 103 ? 14.676 1.200 -8.929 1.00 85.00 103 SER A N 1
ATOM 753 C CA . SER A 1 103 ? 13.970 2.464 -8.653 1.00 85.00 103 SER A CA 1
ATOM 754 C C . SER A 1 103 ? 13.781 3.318 -9.909 1.00 85.00 103 SER A C 1
ATOM 756 O O . SER A 1 103 ? 12.677 3.795 -10.153 1.00 85.00 103 SER A O 1
ATOM 758 N N . GLY A 1 104 ? 14.815 3.427 -10.750 1.00 83.69 104 GLY A N 1
ATOM 759 C CA . GLY A 1 104 ? 14.765 4.183 -12.006 1.00 83.69 104 GLY A CA 1
ATOM 760 C C . GLY A 1 104 ? 13.831 3.602 -13.076 1.00 83.69 104 GLY A C 1
ATOM 761 O O . GLY A 1 104 ? 13.451 4.317 -13.999 1.00 83.69 104 GLY A O 1
ATOM 762 N N . ALA A 1 105 ? 13.433 2.332 -12.957 1.00 86.75 105 ALA A N 1
ATOM 763 C CA . ALA A 1 105 ? 12.508 1.677 -13.885 1.00 86.75 105 ALA A CA 1
ATOM 764 C C . ALA A 1 105 ? 11.057 1.662 -13.376 1.00 86.75 105 ALA A C 1
ATOM 766 O O . ALA A 1 105 ? 10.120 1.517 -14.160 1.00 86.75 105 ALA A O 1
ATOM 767 N N . LEU A 1 106 ? 10.857 1.836 -12.067 1.00 87.19 106 LEU A N 1
ATOM 768 C CA . LEU A 1 106 ? 9.551 1.821 -11.412 1.00 87.19 106 LEU A CA 1
ATOM 769 C C . LEU A 1 106 ? 8.953 3.229 -11.303 1.00 87.19 106 LEU A C 1
ATOM 771 O O . LEU A 1 106 ? 8.723 3.756 -10.213 1.00 87.19 106 LEU A O 1
ATOM 775 N N . ILE A 1 107 ? 8.675 3.818 -12.465 1.00 84.50 107 ILE A N 1
ATOM 776 C CA . ILE A 1 107 ? 8.028 5.127 -12.596 1.00 84.50 107 ILE A CA 1
ATOM 777 C C . ILE A 1 107 ? 6.502 4.966 -12.482 1.00 84.50 107 ILE A C 1
ATOM 779 O O . ILE A 1 107 ? 5.922 4.002 -12.987 1.00 84.50 107 ILE A O 1
ATOM 783 N N . THR A 1 108 ? 5.839 5.919 -11.824 1.00 89.62 108 THR A N 1
ATOM 784 C CA . THR A 1 108 ? 4.372 5.985 -11.740 1.00 89.62 108 THR A CA 1
ATOM 785 C C . THR A 1 108 ? 3.809 6.752 -12.936 1.00 89.62 108 THR A C 1
ATOM 787 O O . THR A 1 108 ? 4.185 7.898 -13.175 1.00 89.62 108 THR A O 1
ATOM 790 N N . THR A 1 109 ? 2.879 6.138 -13.665 1.00 90.62 109 THR A N 1
ATOM 791 C CA . THR A 1 109 ? 2.124 6.775 -14.762 1.00 90.62 109 THR A CA 1
ATOM 792 C C . THR A 1 109 ? 0.671 7.025 -14.347 1.00 90.62 109 THR A C 1
ATOM 794 O O . THR A 1 109 ? 0.237 6.552 -13.297 1.00 90.62 109 THR A O 1
ATOM 797 N N . LEU A 1 110 ? -0.105 7.743 -15.167 1.00 93.69 110 LEU A N 1
ATOM 798 C CA . LEU A 1 110 ? -1.532 7.967 -14.902 1.00 93.69 110 LEU A CA 1
ATOM 799 C C . LEU A 1 110 ? -2.326 6.650 -14.816 1.00 93.69 110 LEU A C 1
ATOM 801 O O . LEU A 1 110 ? -3.147 6.497 -13.918 1.00 93.69 110 LEU A O 1
ATOM 805 N N . GLU A 1 111 ? -2.007 5.673 -15.668 1.00 93.31 111 GLU A N 1
ATOM 806 C CA . GLU A 1 111 ? -2.620 4.335 -15.636 1.00 93.31 111 GLU A CA 1
ATOM 807 C C . GLU A 1 111 ? -2.446 3.656 -14.272 1.00 93.31 111 GLU A C 1
ATOM 809 O O . GLU A 1 111 ? -3.367 3.018 -13.770 1.00 93.31 111 GLU A O 1
ATOM 814 N N . HIS A 1 112 ? -1.292 3.847 -13.620 1.00 95.12 112 HIS A N 1
ATOM 815 C CA . HIS A 1 112 ? -1.076 3.311 -12.277 1.00 95.12 112 HIS A CA 1
ATOM 816 C C . HIS A 1 112 ? -2.003 3.968 -11.253 1.00 95.12 112 HIS A C 1
ATOM 818 O O . HIS A 1 112 ? -2.536 3.279 -10.391 1.00 95.12 112 HIS A O 1
ATOM 824 N N . VAL A 1 113 ? -2.196 5.289 -11.326 1.00 94.50 113 VAL A N 1
ATOM 825 C CA . VAL A 1 113 ? -3.066 6.018 -10.388 1.00 94.50 113 VAL A CA 1
ATOM 826 C C . VAL A 1 113 ? -4.499 5.500 -10.481 1.00 94.50 113 VAL A C 1
ATOM 828 O O . VAL A 1 113 ? -5.119 5.207 -9.458 1.00 94.50 113 VAL A O 1
ATOM 831 N N . GLU A 1 114 ? -5.004 5.338 -11.703 1.00 96.19 114 GLU A N 1
ATOM 832 C CA . GLU A 1 114 ? -6.347 4.813 -11.952 1.00 96.19 114 GLU A CA 1
ATOM 833 C C . GLU A 1 114 ? -6.483 3.361 -11.478 1.00 96.19 114 GLU A C 1
ATOM 835 O O . GLU A 1 114 ? -7.419 3.041 -10.740 1.00 96.19 114 GLU A O 1
ATOM 840 N N . ALA A 1 115 ? -5.520 2.500 -11.821 1.00 97.31 115 ALA A N 1
ATOM 841 C CA . ALA A 1 115 ? -5.509 1.099 -11.409 1.00 97.31 115 ALA A CA 1
ATOM 842 C C . ALA A 1 115 ? -5.441 0.940 -9.882 1.00 97.31 115 ALA A C 1
ATOM 844 O O . ALA A 1 115 ? -6.200 0.160 -9.310 1.00 97.31 115 ALA A O 1
ATOM 845 N N . PHE A 1 116 ? -4.601 1.715 -9.185 1.00 96.44 116 PHE A N 1
ATOM 846 C CA . PHE A 1 116 ? -4.543 1.680 -7.720 1.00 96.44 116 PHE A CA 1
ATOM 847 C C . PHE A 1 116 ? -5.856 2.126 -7.075 1.00 96.44 116 PHE A C 1
ATOM 849 O O . PHE A 1 116 ? -6.265 1.540 -6.073 1.00 96.44 116 PHE A O 1
ATOM 856 N N . GLY A 1 117 ? -6.543 3.118 -7.648 1.00 96.50 117 GLY A N 1
ATOM 857 C CA . GLY A 1 117 ? -7.868 3.527 -7.182 1.00 96.50 117 GLY A CA 1
ATOM 858 C C . GLY A 1 117 ? -8.907 2.408 -7.302 1.00 96.50 117 GLY A C 1
ATOM 859 O O . GLY A 1 117 ? -9.694 2.197 -6.377 1.00 96.50 117 GLY A O 1
ATOM 860 N N . GLN A 1 118 ? -8.885 1.659 -8.407 1.00 97.56 118 GLN A N 1
ATOM 861 C CA . GLN A 1 118 ? -9.773 0.513 -8.630 1.00 97.56 118 GLN A CA 1
ATOM 862 C C . GLN A 1 118 ? -9.447 -0.653 -7.686 1.00 97.56 118 GLN A C 1
ATOM 864 O O . GLN A 1 118 ? -10.344 -1.198 -7.043 1.00 97.56 118 GLN A O 1
ATOM 869 N N . LEU A 1 119 ? -8.165 -0.995 -7.539 1.00 98.12 119 LEU A N 1
ATOM 870 C CA . LEU A 1 119 ? -7.713 -2.072 -6.654 1.00 98.12 119 LEU A CA 1
ATOM 871 C C . LEU A 1 119 ? -7.982 -1.761 -5.179 1.00 98.12 119 LEU A C 1
ATOM 873 O O . LEU A 1 119 ? -8.341 -2.660 -4.424 1.00 98.12 119 LEU A O 1
ATOM 877 N N . ALA A 1 120 ? -7.883 -0.495 -4.763 1.00 96.62 120 ALA A N 1
ATOM 878 C CA . ALA A 1 120 ? -8.255 -0.084 -3.412 1.00 96.62 120 ALA A CA 1
ATOM 879 C C . ALA A 1 120 ? -9.752 -0.309 -3.140 1.00 96.62 120 ALA A C 1
ATOM 881 O O . ALA A 1 120 ? -10.112 -0.833 -2.086 1.00 96.62 120 ALA A O 1
ATOM 882 N N . GLN A 1 121 ? -10.623 0.041 -4.093 1.00 97.38 121 GLN A N 1
ATOM 883 C CA . GLN A 1 121 ? -12.062 -0.220 -3.977 1.00 97.38 121 GLN A CA 1
ATOM 884 C C . GLN A 1 121 ? -12.352 -1.721 -3.906 1.00 97.38 121 GLN A C 1
ATOM 886 O O . GLN A 1 121 ? -13.115 -2.153 -3.042 1.00 97.38 121 GLN A O 1
ATOM 891 N N . LEU A 1 122 ? -11.701 -2.515 -4.761 1.00 97.50 122 LEU A N 1
ATOM 892 C CA . LEU A 1 122 ? -11.817 -3.970 -4.750 1.00 97.50 122 LEU A CA 1
ATOM 893 C C . LEU A 1 122 ? -11.395 -4.555 -3.396 1.00 97.50 122 LEU A C 1
ATOM 895 O O . LEU A 1 122 ? -12.173 -5.276 -2.773 1.00 97.50 122 LEU A O 1
ATOM 899 N N . ALA A 1 123 ? -10.208 -4.194 -2.903 1.00 96.88 123 ALA A N 1
ATOM 900 C CA . ALA A 1 123 ? -9.677 -4.696 -1.641 1.00 96.88 123 ALA A CA 1
ATOM 901 C C . ALA A 1 123 ? -10.603 -4.376 -0.458 1.00 96.88 123 ALA A C 1
ATOM 903 O O . ALA A 1 123 ? -10.872 -5.248 0.363 1.00 96.88 123 ALA A O 1
ATOM 904 N N . VAL A 1 124 ? -11.136 -3.150 -0.389 1.00 95.00 124 VAL A N 1
ATOM 905 C CA . VAL A 1 124 ? -12.090 -2.757 0.662 1.00 95.00 124 VAL A CA 1
ATOM 906 C C . VAL A 1 124 ? -13.425 -3.490 0.508 1.00 95.00 124 VAL A C 1
ATOM 908 O O . VAL A 1 124 ? -14.016 -3.868 1.513 1.00 95.00 124 VAL A O 1
ATOM 911 N N . SER A 1 125 ? -13.895 -3.740 -0.718 1.00 96.56 125 SER A N 1
ATOM 912 C CA . SER A 1 125 ? -15.150 -4.477 -0.942 1.00 96.56 125 SER A CA 1
ATOM 913 C C . SER A 1 125 ? -15.075 -5.956 -0.546 1.00 96.56 125 SER A C 1
ATOM 915 O O . SER A 1 125 ? -16.083 -6.530 -0.142 1.00 96.56 125 SER A O 1
ATOM 917 N N . ALA A 1 126 ? -13.887 -6.559 -0.626 1.00 95.88 126 ALA A N 1
ATOM 918 C CA . ALA A 1 126 ? -13.637 -7.935 -0.202 1.00 95.88 126 ALA A CA 1
ATOM 919 C C . ALA A 1 126 ? -13.298 -8.056 1.298 1.00 95.88 126 ALA A C 1
ATOM 921 O O . ALA A 1 126 ? -13.250 -9.162 1.837 1.00 95.88 126 ALA A O 1
ATOM 922 N N . LEU A 1 127 ? -13.060 -6.933 1.981 1.00 95.56 127 LEU A N 1
ATOM 923 C CA . LEU A 1 127 ? -12.689 -6.896 3.389 1.00 95.56 127 LEU A CA 1
ATOM 924 C C . LEU A 1 127 ? -13.922 -6.994 4.298 1.00 95.56 127 LEU A C 1
ATOM 926 O O . LEU A 1 127 ? -14.853 -6.197 4.194 1.00 95.56 127 LEU A O 1
ATOM 930 N N . ASP A 1 128 ? -13.878 -7.885 5.291 1.00 93.25 128 ASP A N 1
ATOM 931 C CA . ASP A 1 128 ? -14.773 -7.787 6.449 1.00 93.25 128 ASP A CA 1
ATOM 932 C C . ASP A 1 128 ? -14.313 -6.629 7.344 1.00 93.25 128 ASP A C 1
ATOM 934 O O . ASP A 1 128 ? -13.466 -6.782 8.229 1.00 93.25 128 ASP A O 1
ATOM 938 N N . VAL A 1 129 ? -14.856 -5.440 7.079 1.00 90.50 129 VAL A N 1
ATOM 939 C CA . VAL A 1 129 ? -14.485 -4.205 7.778 1.00 90.50 129 VAL A CA 1
ATOM 940 C C . VAL A 1 129 ? -14.749 -4.311 9.280 1.00 90.50 129 VAL A C 1
ATOM 942 O O . VAL A 1 129 ? -13.945 -3.828 10.073 1.00 90.50 129 VAL A O 1
ATOM 945 N N . VAL A 1 130 ? -15.838 -4.961 9.699 1.00 89.50 130 VAL A N 1
ATOM 946 C CA . VAL A 1 130 ? -16.195 -5.051 11.122 1.00 89.50 130 VAL A CA 1
ATOM 947 C C . VAL A 1 130 ? -15.190 -5.930 11.860 1.00 89.50 130 VAL A C 1
ATOM 949 O O . VAL A 1 130 ? -14.624 -5.495 12.864 1.00 89.50 130 VAL A O 1
ATOM 952 N N . ALA A 1 131 ? -14.900 -7.127 11.342 1.00 91.50 131 ALA A N 1
ATOM 953 C CA . ALA A 1 131 ? -13.903 -8.016 11.939 1.00 91.50 131 ALA A CA 1
ATOM 954 C C . ALA A 1 131 ? -12.489 -7.405 11.898 1.00 91.50 131 ALA A C 1
ATOM 956 O O . ALA A 1 131 ? -11.713 -7.509 12.858 1.00 91.50 131 ALA A O 1
ATOM 957 N N . PHE A 1 132 ? -12.153 -6.719 10.804 1.00 91.88 132 PHE A N 1
ATOM 958 C CA . PHE A 1 132 ? -10.885 -6.015 10.652 1.00 91.88 132 PHE A CA 1
ATOM 959 C C . PHE A 1 132 ? -10.701 -4.931 11.717 1.00 91.88 132 PHE A C 1
ATOM 961 O O . PHE A 1 132 ? -9.656 -4.884 12.368 1.00 91.88 132 PHE A O 1
ATOM 968 N N . VAL A 1 133 ? -11.714 -4.089 11.930 1.00 90.81 133 VAL A N 1
ATOM 969 C CA . VAL A 1 133 ? -11.674 -3.019 12.933 1.00 90.81 133 VAL A CA 1
ATOM 970 C C . VAL A 1 133 ? -11.648 -3.594 14.344 1.00 90.81 133 VAL A C 1
ATOM 972 O O . VAL A 1 133 ? -10.808 -3.195 15.153 1.00 90.81 133 VAL A O 1
ATOM 975 N N . GLN A 1 134 ? -12.488 -4.590 14.626 1.00 90.06 134 GLN A N 1
ATOM 976 C CA . GLN A 1 134 ? -12.544 -5.224 15.939 1.00 90.06 134 GLN A CA 1
ATOM 977 C C . GLN A 1 134 ? -11.199 -5.854 16.330 1.00 90.06 134 GLN A C 1
ATOM 979 O O . GLN A 1 134 ? -10.770 -5.716 17.473 1.00 90.06 134 GLN A O 1
ATOM 984 N N . SER A 1 135 ? -10.495 -6.490 15.388 1.00 90.19 135 SER A N 1
ATOM 985 C CA . SER A 1 135 ? -9.185 -7.109 15.649 1.00 90.19 135 SER A CA 1
ATOM 986 C C . SER A 1 135 ? -8.036 -6.116 15.875 1.00 90.19 135 SER A C 1
ATOM 988 O O . SER A 1 135 ? -7.005 -6.512 16.413 1.00 90.19 135 SER A O 1
ATOM 990 N N . ARG A 1 136 ? -8.187 -4.845 15.476 1.00 90.38 136 ARG A N 1
ATOM 991 C CA . ARG A 1 136 ? -7.123 -3.824 15.549 1.00 90.38 136 ARG A CA 1
ATOM 992 C C . ARG A 1 136 ? -7.367 -2.774 16.621 1.00 90.38 136 ARG A C 1
ATOM 994 O O . ARG A 1 136 ? -6.441 -2.426 17.338 1.00 90.38 136 ARG A O 1
ATOM 1001 N N . ALA A 1 137 ? -8.599 -2.293 16.737 1.00 89.19 137 ALA A N 1
ATOM 1002 C CA . ALA A 1 137 ? -8.961 -1.215 17.651 1.00 89.19 137 ALA A CA 1
ATOM 1003 C C . ALA A 1 137 ? -9.941 -1.651 18.754 1.00 89.19 137 ALA A C 1
ATOM 1005 O O . ALA A 1 137 ? -10.226 -0.872 19.659 1.00 89.19 137 ALA A O 1
ATOM 1006 N N . GLY A 1 138 ? -10.477 -2.879 18.705 1.00 86.50 138 GLY A N 1
ATOM 1007 C CA . GLY A 1 138 ? -11.374 -3.416 19.740 1.00 86.50 138 GLY A CA 1
ATOM 1008 C C . GLY A 1 138 ? -12.751 -2.745 19.822 1.00 86.50 138 GLY A C 1
ATOM 1009 O O . GLY A 1 138 ? -13.567 -3.122 20.660 1.00 86.50 138 GLY A O 1
ATOM 1010 N N . CYS A 1 139 ? -13.028 -1.770 18.957 1.00 86.25 139 CYS A N 1
ATOM 1011 C CA . CYS A 1 139 ? -14.303 -1.075 18.851 1.00 86.25 139 CYS A CA 1
ATOM 1012 C C . CYS A 1 139 ? -15.187 -1.701 17.764 1.00 86.25 139 CYS A C 1
ATOM 1014 O O . CYS A 1 139 ? -14.700 -2.222 16.765 1.00 86.25 139 CYS A O 1
ATOM 1016 N N . SER A 1 140 ? -16.505 -1.643 17.964 1.00 76.00 140 SER A N 1
ATOM 1017 C CA . SER A 1 140 ? -17.511 -2.120 17.002 1.00 76.00 140 SER A CA 1
ATOM 1018 C C . SER A 1 140 ? -18.286 -0.984 16.325 1.00 76.00 140 SER A C 1
ATOM 1020 O O . SER A 1 140 ? -18.990 -1.211 15.346 1.00 76.00 140 SER A O 1
ATOM 1022 N N . THR A 1 141 ? -18.179 0.240 16.843 1.00 80.50 141 THR A N 1
ATOM 1023 C CA . THR A 1 141 ? -18.786 1.449 16.274 1.00 80.50 141 THR A CA 1
ATOM 1024 C C . THR A 1 141 ? -17.708 2.306 15.630 1.00 80.50 141 THR A C 1
ATOM 1026 O O . THR A 1 141 ? -16.764 2.697 16.312 1.00 80.50 141 THR A O 1
ATOM 1029 N N . LEU A 1 142 ? -17.874 2.637 14.347 1.00 79.44 142 LEU A N 1
ATOM 1030 C CA . LEU A 1 142 ? -16.968 3.487 13.563 1.00 79.44 142 LEU A CA 1
ATOM 1031 C C . LEU A 1 142 ? -17.096 4.977 13.950 1.00 79.44 142 LEU A C 1
ATOM 1033 O O . LEU A 1 142 ? -17.450 5.811 13.123 1.00 79.44 142 LEU A O 1
ATOM 1037 N N . SER A 1 143 ? -16.878 5.307 15.224 1.00 88.56 143 SER A N 1
ATOM 1038 C CA . SER A 1 143 ? -16.755 6.690 15.699 1.00 88.56 143 SER A CA 1
ATOM 1039 C C . SER A 1 143 ? -15.390 7.281 15.334 1.00 88.56 143 SER A C 1
ATOM 1041 O O . SER A 1 143 ? -14.451 6.540 15.046 1.00 88.56 143 SER A O 1
ATOM 1043 N N . ASP A 1 144 ? -15.246 8.603 15.422 1.00 89.94 144 ASP A N 1
ATOM 1044 C CA . ASP A 1 144 ? -13.968 9.285 15.167 1.00 89.94 144 ASP A CA 1
ATOM 1045 C C . ASP A 1 144 ? -12.832 8.758 16.057 1.00 89.94 144 ASP A C 1
ATOM 1047 O O . ASP A 1 144 ? -11.708 8.572 15.596 1.00 89.94 144 ASP A O 1
ATOM 1051 N N . ASP A 1 145 ? -13.123 8.451 17.323 1.00 90.25 145 ASP A N 1
ATOM 1052 C CA . ASP A 1 145 ? -12.133 7.886 18.246 1.00 90.25 145 ASP A CA 1
ATOM 1053 C C . ASP A 1 145 ? -11.727 6.461 17.851 1.00 90.25 145 ASP A C 1
ATOM 1055 O O . ASP A 1 145 ? -10.554 6.101 17.933 1.00 90.25 145 ASP A O 1
ATOM 1059 N N . CYS A 1 146 ? -12.679 5.662 17.358 1.00 90.69 146 CYS A N 1
ATOM 1060 C CA . CYS A 1 146 ? -12.393 4.338 16.811 1.00 90.69 146 CYS A CA 1
ATOM 1061 C C . CYS A 1 146 ? -11.547 4.444 15.531 1.00 90.69 146 CYS A C 1
ATOM 1063 O O . CYS A 1 146 ? -10.574 3.709 15.374 1.00 90.69 146 CYS A O 1
ATOM 1065 N N . ALA A 1 147 ? -11.854 5.400 14.647 1.00 89.56 147 ALA A N 1
ATOM 1066 C CA . ALA A 1 147 ? -11.073 5.669 13.442 1.00 89.56 147 ALA A CA 1
ATOM 1067 C C . ALA A 1 147 ? -9.621 6.055 13.770 1.00 89.56 147 ALA A C 1
ATOM 1069 O O . ALA A 1 147 ? -8.695 5.474 13.201 1.00 89.56 147 ALA A O 1
ATOM 1070 N N . ARG A 1 148 ? -9.410 6.962 14.735 1.00 89.56 148 ARG A N 1
ATOM 1071 C CA . ARG A 1 148 ? -8.067 7.323 15.225 1.00 89.56 148 ARG A CA 1
ATOM 1072 C C . ARG A 1 148 ? -7.324 6.115 15.787 1.00 89.56 148 ARG A C 1
ATOM 1074 O O . ARG A 1 148 ? -6.197 5.867 15.380 1.00 89.56 148 ARG A O 1
ATOM 1081 N N . ALA A 1 149 ? -7.974 5.311 16.629 1.00 90.19 149 ALA A N 1
ATOM 1082 C CA . ALA A 1 149 ? -7.360 4.112 17.200 1.00 90.19 149 ALA A CA 1
ATOM 1083 C C . ALA A 1 149 ? -6.908 3.105 16.124 1.00 90.19 149 ALA A C 1
ATOM 1085 O O . ALA A 1 149 ? -5.840 2.500 16.247 1.00 90.19 149 ALA A O 1
ATOM 1086 N N . ILE A 1 150 ? -7.682 2.942 15.043 1.00 90.31 150 ILE A N 1
ATOM 1087 C CA . ILE A 1 150 ? -7.271 2.122 13.895 1.00 90.31 150 ILE A CA 1
ATOM 1088 C C . ILE A 1 150 ? -6.026 2.726 13.239 1.00 90.31 150 ILE A C 1
ATOM 1090 O O . ILE A 1 150 ? -5.044 2.008 13.052 1.00 90.31 150 ILE A O 1
ATOM 1094 N N . ILE A 1 151 ? -6.061 4.021 12.897 1.00 89.50 151 ILE A N 1
ATOM 1095 C CA . ILE A 1 151 ? -4.958 4.727 12.225 1.00 89.50 151 ILE A CA 1
ATOM 1096 C C . ILE A 1 151 ? -3.676 4.644 13.055 1.00 89.50 151 ILE A C 1
ATOM 1098 O O . ILE A 1 151 ? -2.630 4.328 12.501 1.00 89.50 151 ILE A O 1
ATOM 1102 N N . ASP A 1 152 ? -3.742 4.828 14.369 1.00 87.38 152 ASP A N 1
ATOM 1103 C CA . ASP A 1 152 ? -2.570 4.726 15.243 1.00 87.38 152 ASP A CA 1
ATOM 1104 C C . ASP A 1 152 ? -2.000 3.301 15.274 1.00 87.38 152 ASP A C 1
ATOM 1106 O O . ASP A 1 152 ? -0.784 3.103 15.298 1.00 87.38 152 ASP A O 1
ATOM 1110 N N . THR A 1 153 ? -2.873 2.292 15.211 1.00 89.06 153 THR A N 1
ATOM 1111 C CA . THR A 1 153 ? -2.475 0.880 15.274 1.00 89.06 153 THR A CA 1
ATOM 1112 C C . THR A 1 153 ? -1.812 0.398 13.985 1.00 89.06 153 THR A C 1
ATOM 1114 O O . THR A 1 153 ? -0.823 -0.335 14.031 1.00 89.06 153 THR A O 1
ATOM 1117 N N . ILE A 1 154 ? -2.362 0.757 12.820 1.00 87.69 154 ILE A N 1
ATOM 1118 C CA . ILE A 1 154 ? -1.903 0.222 11.524 1.00 87.69 154 ILE A CA 1
ATOM 1119 C C . ILE A 1 154 ? -1.180 1.242 10.653 1.00 87.69 154 ILE A C 1
ATOM 1121 O O . ILE A 1 154 ? -0.541 0.852 9.676 1.00 87.69 154 ILE A O 1
ATOM 1125 N N . GLY A 1 155 ? -1.272 2.527 10.985 1.00 87.00 155 GLY A N 1
ATOM 1126 C CA . GLY A 1 155 ? -0.789 3.634 10.169 1.00 87.00 155 GLY A CA 1
ATOM 1127 C C . GLY A 1 155 ? 0.690 3.504 9.868 1.00 87.00 155 GLY A C 1
ATOM 1128 O O . GLY A 1 155 ? 1.059 3.534 8.708 1.00 87.00 155 GLY A O 1
ATOM 1129 N N . THR A 1 156 ? 1.527 3.218 10.863 1.00 84.56 156 THR A N 1
ATOM 1130 C CA . THR A 1 156 ? 2.979 3.024 10.668 1.00 84.56 156 THR A CA 1
ATOM 1131 C C . THR A 1 156 ? 3.345 1.765 9.876 1.00 84.56 156 THR A C 1
ATOM 1133 O O . THR A 1 156 ? 4.466 1.644 9.387 1.00 84.56 156 THR A O 1
ATOM 1136 N N . ARG A 1 157 ? 2.422 0.802 9.765 1.00 84.75 157 ARG A N 1
ATOM 1137 C CA . ARG A 1 157 ? 2.624 -0.437 9.005 1.00 84.75 157 ARG A CA 1
ATOM 1138 C C . ARG A 1 157 ? 2.198 -0.287 7.548 1.00 84.75 157 ARG A C 1
ATOM 1140 O O . ARG A 1 157 ? 2.846 -0.849 6.670 1.00 84.75 157 ARG A O 1
ATOM 1147 N N . ILE A 1 158 ? 1.105 0.433 7.300 1.00 86.81 158 ILE A N 1
ATOM 1148 C CA . ILE A 1 158 ? 0.587 0.701 5.951 1.00 86.81 158 ILE A CA 1
ATOM 1149 C C . ILE A 1 158 ? 1.339 1.873 5.316 1.00 86.81 158 ILE A C 1
ATOM 1151 O O . ILE A 1 158 ? 1.765 1.803 4.164 1.00 86.81 158 ILE A O 1
ATOM 1155 N N . LEU A 1 159 ? 1.524 2.946 6.078 1.00 81.38 159 LEU A N 1
ATOM 1156 C CA . LEU A 1 159 ? 2.259 4.133 5.679 1.00 81.38 159 LEU A CA 1
ATOM 1157 C C . LEU A 1 159 ? 3.724 3.940 6.058 1.00 81.38 159 LEU A C 1
ATOM 1159 O O . LEU A 1 159 ? 4.059 3.570 7.177 1.00 81.38 159 LEU A O 1
ATOM 1163 N N . ARG A 1 160 ? 4.630 4.257 5.134 1.00 72.81 160 ARG A N 1
ATOM 1164 C CA . ARG A 1 160 ? 6.081 4.236 5.392 1.00 72.81 160 ARG A CA 1
ATOM 1165 C C . ARG A 1 160 ? 6.560 5.436 6.228 1.00 72.81 160 ARG A C 1
ATOM 1167 O O . ARG A 1 160 ? 7.746 5.748 6.215 1.00 72.81 160 ARG A O 1
ATOM 1174 N N . ALA A 1 161 ? 5.643 6.120 6.907 1.00 69.38 161 ALA A N 1
ATOM 1175 C CA . ALA A 1 161 ? 5.877 7.275 7.760 1.00 69.38 161 ALA A CA 1
ATOM 1176 C C . ALA A 1 161 ? 4.825 7.305 8.887 1.00 69.38 161 ALA A C 1
ATOM 1178 O O . ALA A 1 161 ? 3.736 6.751 8.708 1.00 69.38 161 ALA A O 1
ATOM 1179 N N . PRO A 1 162 ? 5.118 7.940 10.036 1.00 72.88 162 PRO A N 1
ATOM 1180 C CA . PRO A 1 162 ? 4.125 8.134 11.084 1.00 72.88 162 PRO A CA 1
ATOM 1181 C C . PRO A 1 162 ? 2.915 8.917 10.554 1.00 72.88 162 PRO A C 1
ATOM 1183 O O . PRO A 1 162 ? 3.114 9.873 9.797 1.00 72.88 162 PRO A O 1
ATOM 1186 N N . PRO A 1 163 ? 1.678 8.561 10.947 1.00 73.06 163 PRO A N 1
ATOM 1187 C CA . PRO A 1 163 ? 0.534 9.423 10.690 1.00 73.06 163 PRO A CA 1
ATOM 1188 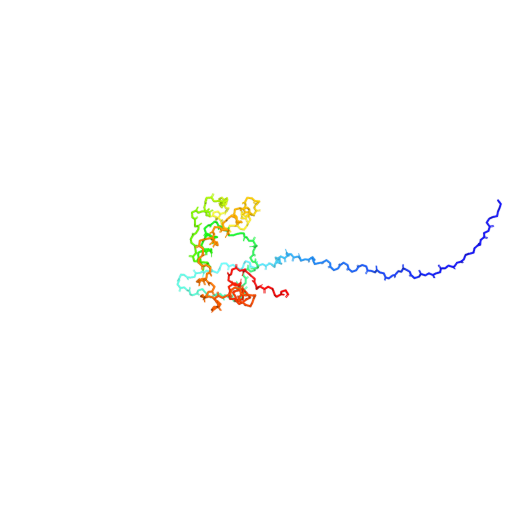C C . PRO A 1 163 ? 0.775 10.767 11.391 1.00 73.06 163 PRO A C 1
ATOM 1190 O O . PRO A 1 163 ? 1.093 10.810 12.580 1.00 73.06 163 PRO A O 1
ATOM 1193 N N . THR A 1 164 ? 0.702 11.872 10.653 1.00 72.12 164 THR A N 1
ATOM 1194 C CA . THR A 1 164 ? 0.823 13.212 11.237 1.00 72.12 164 THR A CA 1
ATOM 1195 C C . THR A 1 164 ? -0.475 13.557 11.954 1.00 72.12 164 THR A C 1
ATOM 1197 O O . THR A 1 164 ? -1.548 13.381 11.380 1.00 72.12 164 THR A O 1
ATOM 1200 N N . SER A 1 165 ? -0.394 14.062 13.185 1.00 57.69 165 SER A N 1
ATOM 1201 C CA . SER A 1 165 ? -1.544 14.704 13.822 1.00 57.69 165 SER A CA 1
ATOM 1202 C C . SER A 1 165 ? -1.836 16.010 13.080 1.00 57.69 165 SER A C 1
ATOM 1204 O O . SER A 1 165 ? -0.975 16.894 13.078 1.00 57.69 165 SER A O 1
ATOM 1206 N N . GLU A 1 166 ? -2.993 16.110 12.427 1.0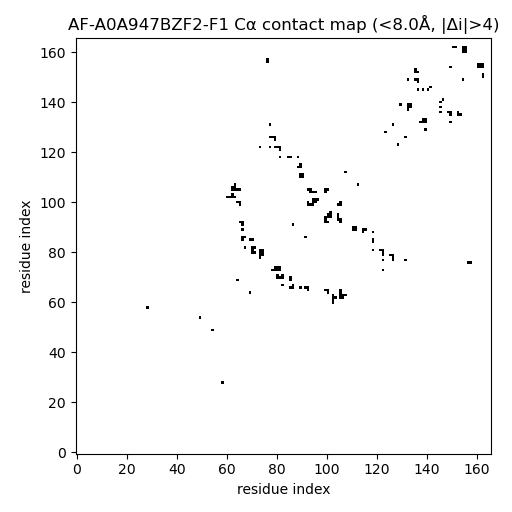0 43.12 166 GLU A N 1
ATOM 1207 C CA . GLU A 1 166 ? -3.546 17.410 12.017 1.00 43.12 166 GLU A CA 1
ATOM 1208 C C . GLU A 1 166 ? -3.974 18.241 13.233 1.00 43.12 166 GLU A C 1
ATOM 1210 O O . GLU A 1 166 ? -4.479 17.645 14.216 1.00 43.12 166 GLU A O 1
#

Radius of gyration: 28.04 Å; Cα contacts (8 Å, |Δi|>4): 111; chains: 1; bounding box: 59×101×39 Å

Sequence (166 aa):
MLEPRYRQIGAWISAFGVILASCTGSISGSEGPVPYDDEVELQPGAEFKCNAGFADPGPREARRLTVAEYASSVQATLGVDIADEAQAALPADVRADGFTNSSGALITTLEHVEAFGQLAQLAVSALDVVAFVQSRAGCSTLSDDCARAIIDTIGTRILRAPPTSE

Secondary structure (DSSP, 8-state):
-------------------------------------------TT------TTS----PPPP-PPPHHHHHHHHHHHHS---HHHHHHHSPPPPPBTTBS--GGG----HHHHHHHHHHHHHHHHHS-HHHHHHHHH--SS--HHHHHHHHHHHHHHHSSSPPP--

Solvent-accessible surface area (backbone atoms only — not comparable to full-atom values): 11140 Å² total; per-residue (Å²): 137,81,86,87,89,80,85,87,84,86,76,95,84,87,84,81,80,79,80,79,81,68,87,75,80,76,90,69,78,78,82,62,86,74,78,81,70,76,82,80,80,79,57,91,90,61,83,85,72,82,51,84,90,69,71,70,89,63,85,76,76,84,53,65,73,40,60,69,56,43,26,51,48,42,27,75,74,70,72,40,86,45,55,69,59,39,64,71,54,42,81,80,66,47,73,44,99,88,33,52,74,40,50,92,53,41,71,86,51,72,66,46,56,56,31,51,54,52,51,50,52,50,50,57,72,71,42,61,60,65,64,54,41,35,78,63,48,69,42,90,61,94,43,73,67,42,49,49,42,37,44,70,68,43,25,60,76,76,35,99,48,74,75,77,86,127